Protein AF-A0A0A9XH70-F1 (afdb_monomer_lite)

InterPro domains:
  IPR002164 Nucleosome assembly protein [PF00956] (1-99)
  IPR002164 Nucleosome assembly protein [PTHR11875] (1-100)
  IPR037231 NAP-like superfamily [SSF143113] (1-101)

pLDDT: mean 87.02, std 12.64, range [50.22, 97.12]

Secondary structure (DSSP, 8-state):
-HHHHHHHHHHHHHHHHHHHHHHHHHHHTTSSPPPTTTSPP--HHHHHHHHHHTT--SSS-TTHHHHHHHHSHHHHHH--TTTHHHHTT---------S--

Radius of gyration: 17.26 Å; chains: 1; bounding box: 44×27×40 Å

Structure (mmCIF, N/CA/C/O backbone):
data_AF-A0A0A9XH70-F1
#
_entry.id   AF-A0A0A9XH70-F1
#
loop_
_atom_site.group_PDB
_atom_site.id
_atom_site.type_symbol
_atom_site.label_atom_id
_atom_site.label_alt_id
_atom_site.label_comp_id
_atom_site.label_asym_id
_atom_site.label_entity_id
_atom_site.label_seq_id
_atom_site.pdbx_PDB_ins_code
_atom_site.Cartn_x
_atom_site.Cartn_y
_atom_site.Cartn_z
_atom_site.occupancy
_atom_site.B_iso_or_equiv
_atom_site.auth_seq_id
_atom_site.auth_comp_id
_atom_site.auth_asym_id
_atom_site.auth_atom_id
_atom_site.pdbx_PDB_model_num
ATOM 1 N N . GLN A 1 1 ? -22.731 0.484 19.969 1.00 84.88 1 GLN A N 1
ATOM 2 C CA . GLN A 1 1 ? -21.780 1.363 20.674 1.00 84.88 1 GLN A CA 1
ATOM 3 C C . GLN A 1 1 ? -20.347 1.017 20.287 1.00 84.88 1 GLN A C 1
ATOM 5 O O . GLN A 1 1 ? -19.752 1.811 19.580 1.00 84.88 1 GLN A O 1
ATOM 10 N N . PHE A 1 2 ? -19.868 -0.196 20.590 1.00 95.12 2 PHE A N 1
ATOM 11 C CA . PHE A 1 2 ? -18.519 -0.678 20.244 1.00 95.12 2 PHE A CA 1
ATOM 12 C C . PHE A 1 2 ? -18.046 -0.364 18.808 1.00 95.12 2 PHE A C 1
ATOM 14 O O . PHE A 1 2 ? -17.069 0.352 18.643 1.00 95.12 2 PHE A O 1
ATOM 21 N N . PHE A 1 3 ? -18.761 -0.802 17.761 1.00 93.81 3 PHE A N 1
ATOM 22 C CA . PHE A 1 3 ? -18.335 -0.557 16.367 1.00 93.81 3 PHE A CA 1
ATOM 23 C C . PHE A 1 3 ? -18.255 0.928 15.983 1.00 93.81 3 PHE A C 1
ATOM 25 O O . PHE A 1 3 ? -17.444 1.299 15.146 1.00 93.81 3 PHE A O 1
ATOM 32 N N . LYS A 1 4 ? -19.056 1.795 16.618 1.00 93.62 4 LYS A N 1
ATOM 33 C CA . LYS A 1 4 ? -18.979 3.245 16.384 1.00 93.62 4 LYS A CA 1
ATOM 34 C C . LYS A 1 4 ? -17.706 3.837 16.990 1.00 93.62 4 LYS A C 1
ATOM 36 O O . LYS A 1 4 ? -17.099 4.718 16.393 1.00 93.62 4 LYS A O 1
ATOM 41 N N . GLU A 1 5 ? -17.316 3.356 18.168 1.00 95.12 5 GLU A N 1
ATOM 42 C CA . GLU A 1 5 ? -16.072 3.755 18.834 1.00 95.12 5 GLU A CA 1
ATOM 43 C C . GLU A 1 5 ? -14.849 3.211 18.089 1.00 95.12 5 GLU A C 1
ATOM 45 O O . GLU A 1 5 ? -13.893 3.955 17.889 1.00 95.12 5 GLU A O 1
ATOM 50 N N . LEU A 1 6 ? -14.911 1.964 17.607 1.00 95.50 6 LEU A N 1
ATOM 51 C CA . LEU A 1 6 ? -13.871 1.371 16.765 1.00 95.50 6 LEU A CA 1
ATOM 52 C C . LEU A 1 6 ? -13.688 2.162 15.464 1.00 95.50 6 LEU A C 1
ATOM 54 O O . LEU A 1 6 ? -12.575 2.577 15.175 1.00 95.50 6 LEU A O 1
ATOM 58 N N . HIS A 1 7 ? -14.772 2.480 14.750 1.00 94.31 7 HIS A N 1
ATOM 59 C CA . HIS A 1 7 ? -14.707 3.298 13.531 1.00 94.31 7 HIS A CA 1
ATOM 60 C C . HIS A 1 7 ? -14.133 4.697 13.789 1.00 94.31 7 HIS A C 1
ATOM 62 O O . HIS A 1 7 ? -13.348 5.230 13.007 1.00 94.31 7 HIS A O 1
ATOM 68 N N . ALA A 1 8 ? -14.504 5.326 14.909 1.00 93.50 8 ALA A N 1
ATOM 69 C CA . ALA A 1 8 ? -13.926 6.610 15.303 1.00 93.50 8 ALA A CA 1
ATOM 70 C C . ALA A 1 8 ? -12.420 6.500 15.601 1.00 93.50 8 ALA A C 1
ATOM 72 O O . ALA A 1 8 ? -11.665 7.425 15.299 1.00 93.50 8 ALA A O 1
ATOM 73 N N . LEU A 1 9 ? -11.985 5.372 16.167 1.00 95.06 9 LEU A N 1
ATOM 74 C CA . LEU A 1 9 ? -10.579 5.077 16.408 1.00 95.06 9 LEU A CA 1
ATOM 75 C C . LEU A 1 9 ? -9.822 4.866 15.091 1.00 95.06 9 LEU A C 1
ATOM 77 O O . LEU A 1 9 ? -8.791 5.501 14.882 1.00 95.06 9 LEU A O 1
ATOM 81 N N . GLU A 1 10 ? -10.356 4.040 14.192 1.00 94.44 10 GLU A N 1
ATOM 82 C CA . GLU A 1 10 ? -9.796 3.781 12.861 1.00 94.44 10 GLU A CA 1
ATOM 83 C C . GLU A 1 10 ? -9.634 5.084 12.072 1.00 94.44 10 GLU A C 1
ATOM 85 O O . GLU A 1 10 ? -8.541 5.365 11.587 1.00 94.44 10 GLU A O 1
ATOM 90 N N . ARG A 1 11 ? -10.658 5.949 12.063 1.00 94.12 11 ARG A N 1
ATOM 91 C CA . ARG A 1 11 ? -10.594 7.299 11.472 1.00 94.12 11 ARG A CA 1
ATOM 92 C C . ARG A 1 11 ? -9.493 8.177 12.042 1.00 94.12 11 ARG A C 1
ATOM 94 O O . ARG A 1 11 ? -8.836 8.928 11.322 1.00 94.12 11 ARG A O 1
ATOM 101 N N . ARG A 1 12 ? -9.320 8.142 13.362 1.00 93.38 12 ARG A N 1
ATOM 102 C CA . ARG A 1 12 ? -8.296 8.954 14.015 1.00 93.38 12 ARG A CA 1
ATOM 103 C C . ARG A 1 12 ? -6.908 8.522 13.550 1.00 93.38 12 ARG A C 1
ATOM 105 O O . ARG A 1 12 ? -6.118 9.372 13.156 1.00 93.38 12 ARG A O 1
ATOM 112 N N . TYR A 1 13 ? -6.638 7.219 13.556 1.00 94.56 13 TYR A N 1
ATOM 113 C CA . TYR A 1 13 ? -5.339 6.688 13.147 1.00 94.56 13 TYR A CA 1
ATOM 114 C C . TYR A 1 13 ? -5.117 6.734 11.636 1.00 94.56 13 TYR A C 1
ATOM 116 O O . TYR A 1 13 ? -3.978 6.910 11.207 1.00 94.56 13 TYR A O 1
ATOM 124 N N . SER A 1 14 ? -6.170 6.641 10.819 1.00 93.25 14 SER A N 1
ATOM 125 C CA . SER A 1 14 ? -6.041 6.735 9.363 1.00 93.25 14 SER A CA 1
ATOM 126 C C . SER A 1 14 ? -5.390 8.050 8.949 1.00 93.25 14 SER A C 1
ATOM 128 O O . SER A 1 14 ? -4.552 8.053 8.061 1.00 93.25 14 SER A O 1
ATOM 130 N N . THR A 1 15 ? -5.697 9.148 9.648 1.00 89.56 15 THR A N 1
ATOM 131 C CA . THR A 1 15 ? -5.091 10.467 9.403 1.00 89.56 15 THR A CA 1
ATOM 132 C C . THR A 1 15 ? -3.572 10.457 9.606 1.00 89.56 15 THR A C 1
ATOM 134 O O . THR A 1 15 ? -2.840 11.089 8.843 1.00 89.56 15 THR A O 1
ATOM 137 N N . ASP A 1 16 ? -3.078 9.733 10.611 1.00 90.31 16 ASP A N 1
ATOM 138 C CA . ASP A 1 16 ? -1.641 9.623 10.868 1.00 90.31 16 ASP A CA 1
ATOM 139 C C . ASP A 1 16 ? -0.961 8.716 9.836 1.00 90.31 16 ASP A C 1
ATOM 141 O O . ASP A 1 16 ? 0.105 9.057 9.319 1.00 90.31 16 ASP A O 1
ATOM 145 N N . PHE A 1 17 ? -1.605 7.603 9.471 1.00 93.31 17 PHE A N 1
ATOM 146 C CA . PHE A 1 17 ? -1.096 6.692 8.448 1.00 93.31 17 PHE A CA 1
ATOM 147 C C . PHE A 1 17 ? -1.112 7.294 7.039 1.00 93.31 17 PHE A C 1
ATOM 149 O O . PHE A 1 17 ? -0.202 7.007 6.264 1.00 93.31 17 PHE A O 1
ATOM 156 N N . SER A 1 18 ? -2.064 8.177 6.716 1.00 92.75 18 SER A N 1
ATOM 157 C CA . SER A 1 18 ? -2.124 8.861 5.417 1.00 92.75 18 SER A CA 1
ATOM 158 C C . SER A 1 18 ? -0.811 9.557 5.068 1.00 92.75 18 SER A C 1
ATOM 160 O O . SER A 1 18 ? -0.342 9.429 3.943 1.00 92.75 18 SER A O 1
ATOM 162 N N . LYS A 1 19 ? -0.151 10.193 6.044 1.00 93.00 19 LYS A N 1
ATOM 163 C CA . LYS A 1 19 ? 1.150 10.853 5.837 1.00 93.00 19 LYS A CA 1
ATOM 164 C C . LYS A 1 19 ? 2.242 9.863 5.425 1.00 93.00 19 LYS A C 1
ATOM 166 O O . LYS A 1 19 ? 3.102 10.182 4.612 1.00 93.00 19 LYS A O 1
ATOM 171 N N . LEU A 1 20 ? 2.222 8.655 5.991 1.00 93.50 20 LEU A N 1
ATOM 172 C CA . LEU A 1 20 ? 3.161 7.591 5.626 1.00 93.50 20 LEU A CA 1
ATOM 173 C C . LEU A 1 20 ? 2.850 7.034 4.232 1.00 93.50 20 LEU A C 1
ATOM 175 O O . LEU A 1 20 ? 3.769 6.723 3.477 1.00 93.50 20 LEU A O 1
ATOM 179 N N . TYR A 1 21 ? 1.570 6.929 3.872 1.00 95.38 21 TYR A N 1
ATOM 180 C CA . TYR A 1 21 ? 1.152 6.471 2.546 1.00 95.38 21 TYR A CA 1
ATOM 181 C C . TYR A 1 21 ? 1.481 7.482 1.445 1.00 95.38 21 TYR A C 1
ATOM 183 O O . TYR A 1 21 ? 1.898 7.070 0.367 1.00 95.38 21 TYR A O 1
ATOM 191 N N . GLU A 1 22 ? 1.366 8.781 1.725 1.00 95.25 22 GLU A N 1
ATOM 192 C CA . GLU A 1 22 ? 1.794 9.854 0.820 1.00 95.25 22 GLU A CA 1
ATOM 193 C C . GLU A 1 22 ? 3.300 9.782 0.559 1.00 95.25 22 GLU A C 1
ATOM 195 O O . GLU A 1 22 ? 3.704 9.665 -0.594 1.00 95.25 22 GLU A O 1
ATOM 200 N N . LYS A 1 23 ? 4.122 9.698 1.614 1.00 94.12 23 LYS A N 1
ATOM 201 C CA . LYS A 1 23 ? 5.574 9.489 1.477 1.00 94.12 23 LYS A CA 1
ATOM 202 C C . LYS A 1 23 ? 5.923 8.249 0.653 1.00 94.12 23 LYS A C 1
ATOM 204 O O . LYS A 1 23 ? 6.813 8.290 -0.192 1.00 94.12 23 LYS A O 1
ATOM 209 N N . ARG A 1 24 ? 5.230 7.130 0.903 1.00 94.88 24 ARG A N 1
ATOM 210 C CA . ARG A 1 24 ? 5.399 5.893 0.127 1.00 94.88 24 ARG A CA 1
ATOM 211 C C . ARG A 1 24 ? 5.080 6.142 -1.349 1.00 94.88 24 ARG A C 1
ATOM 213 O O . ARG A 1 24 ? 5.818 5.670 -2.205 1.00 94.88 24 ARG A O 1
ATOM 220 N N . ASN A 1 25 ? 3.994 6.853 -1.643 1.00 96.12 25 ASN A N 1
ATOM 221 C CA . ASN A 1 25 ? 3.598 7.158 -3.013 1.00 96.12 25 ASN A CA 1
ATOM 222 C C . ASN A 1 25 ? 4.645 8.021 -3.734 1.00 96.12 25 ASN A C 1
ATOM 224 O O . ASN A 1 25 ? 5.019 7.682 -4.850 1.00 96.12 25 ASN A O 1
ATOM 228 N N . GLU A 1 26 ? 5.173 9.062 -3.084 1.00 95.56 26 GLU A N 1
ATOM 229 C CA . GLU A 1 26 ? 6.245 9.904 -3.644 1.00 95.56 26 GLU A CA 1
ATOM 230 C C . GLU A 1 26 ? 7.485 9.068 -4.018 1.00 95.56 26 GLU A C 1
ATOM 232 O O . GLU A 1 26 ? 8.072 9.266 -5.081 1.00 95.56 26 GLU A O 1
ATOM 237 N N . ILE A 1 27 ? 7.851 8.081 -3.187 1.00 94.25 27 ILE A N 1
ATOM 238 C CA . ILE A 1 27 ? 8.961 7.157 -3.472 1.00 94.25 27 ILE A CA 1
ATOM 239 C C . ILE A 1 27 ? 8.613 6.204 -4.621 1.00 94.25 27 ILE A C 1
ATOM 241 O O . ILE A 1 27 ? 9.408 6.037 -5.538 1.00 94.25 27 ILE A O 1
ATOM 245 N N . ILE A 1 28 ? 7.429 5.581 -4.612 1.00 94.12 28 ILE A N 1
ATOM 246 C CA . ILE A 1 28 ? 7.019 4.629 -5.661 1.00 94.12 28 ILE A CA 1
ATOM 247 C C . ILE A 1 28 ? 6.963 5.305 -7.035 1.00 94.12 28 ILE A C 1
ATOM 249 O O . ILE A 1 28 ? 7.392 4.704 -8.017 1.00 94.12 28 ILE A O 1
ATOM 253 N N . GLN A 1 29 ? 6.452 6.537 -7.108 1.00 93.88 29 GLN A N 1
ATOM 254 C CA . GLN A 1 29 ? 6.374 7.312 -8.350 1.00 93.88 29 GLN A CA 1
ATOM 255 C C . GLN A 1 29 ? 7.729 7.905 -8.774 1.00 93.88 29 GLN A C 1
ATOM 257 O O . GLN A 1 29 ? 7.844 8.425 -9.882 1.00 93.88 29 GLN A O 1
ATOM 262 N N . GLY A 1 30 ? 8.754 7.831 -7.917 1.00 92.38 30 GLY A N 1
ATOM 263 C CA . GLY A 1 30 ? 10.078 8.379 -8.201 1.00 92.38 30 GLY A CA 1
ATOM 264 C C . GLY A 1 30 ? 10.164 9.902 -8.086 1.00 92.38 30 GLY A C 1
ATOM 265 O O . GLY A 1 30 ? 11.069 10.511 -8.650 1.00 92.38 30 GLY A O 1
ATOM 266 N N . GLU A 1 31 ? 9.231 10.534 -7.370 1.00 93.88 31 GLU A N 1
ATOM 267 C CA . GLU A 1 31 ? 9.243 11.979 -7.107 1.00 93.88 31 GLU A CA 1
ATOM 268 C C . GLU A 1 31 ? 10.331 12.362 -6.094 1.00 93.88 31 GLU A C 1
ATOM 270 O O . GLU A 1 31 ? 10.896 13.456 -6.161 1.00 93.88 31 GLU A O 1
ATOM 275 N N . ARG A 1 32 ? 10.650 11.449 -5.166 1.00 92.56 32 ARG A N 1
ATOM 276 C CA . ARG A 1 32 ? 11.762 11.576 -4.216 1.00 92.56 32 ARG A CA 1
ATOM 277 C C . ARG A 1 32 ? 12.389 10.218 -3.919 1.00 92.56 32 ARG A C 1
ATOM 279 O O . ARG A 1 32 ? 11.690 9.215 -3.826 1.00 92.56 32 ARG A O 1
ATOM 286 N N . GLU A 1 33 ? 13.693 10.210 -3.680 1.00 89.88 33 GLU A N 1
ATOM 287 C CA . GLU A 1 33 ? 14.395 9.032 -3.164 1.00 89.88 33 GLU A CA 1
ATOM 288 C C . GLU A 1 33 ? 14.270 8.931 -1.631 1.00 89.88 33 GLU A C 1
ATOM 290 O O . GLU A 1 33 ? 14.114 9.961 -0.961 1.00 89.88 33 GLU A O 1
ATOM 295 N N . PRO A 1 34 ? 14.364 7.722 -1.045 1.00 89.25 34 PRO A N 1
ATOM 296 C CA . PRO A 1 34 ? 14.389 7.543 0.402 1.00 89.25 34 PRO A CA 1
ATOM 297 C C . PRO A 1 34 ? 15.583 8.253 1.049 1.00 89.25 34 PRO A C 1
ATOM 299 O O . PRO A 1 34 ? 16.729 8.124 0.607 1.00 89.25 34 PRO A O 1
ATOM 302 N N . GLU A 1 35 ? 15.328 8.959 2.148 1.00 88.81 35 GLU A N 1
ATOM 303 C CA . GLU A 1 35 ? 16.392 9.539 2.970 1.00 88.81 35 GLU A CA 1
ATOM 304 C C . GLU A 1 35 ? 17.195 8.445 3.683 1.00 88.81 35 GLU A C 1
ATOM 306 O O . GLU A 1 35 ? 16.690 7.354 3.935 1.00 88.81 35 GLU A O 1
ATOM 311 N N . GLU A 1 36 ? 18.434 8.741 4.083 1.00 84.31 36 GLU A N 1
ATOM 312 C CA . GLU A 1 36 ? 19.297 7.757 4.758 1.00 84.31 36 GLU A CA 1
ATOM 313 C C . GLU A 1 36 ? 18.662 7.182 6.035 1.00 84.31 36 GLU A C 1
ATOM 315 O O . GLU A 1 36 ? 18.798 5.999 6.311 1.00 84.31 36 GLU A O 1
ATOM 320 N N . GLN A 1 37 ? 17.898 7.995 6.771 1.00 85.06 37 GLN A N 1
ATOM 321 C CA . GLN A 1 37 ? 17.147 7.556 7.953 1.00 85.06 37 GLN A CA 1
ATOM 322 C C . GLN A 1 37 ? 15.912 6.691 7.632 1.00 85.06 37 GLN A C 1
ATOM 324 O O . GLN A 1 37 ? 15.401 6.009 8.515 1.00 85.06 37 GLN A O 1
ATOM 329 N N . GLU A 1 38 ? 15.377 6.782 6.407 1.00 83.19 38 GLU A N 1
ATOM 330 C CA . GLU A 1 38 ? 14.195 6.034 5.951 1.00 83.19 38 GLU A CA 1
ATOM 331 C C . GLU A 1 38 ? 14.594 4.680 5.343 1.00 83.19 38 GLU A C 1
ATOM 333 O O . GLU A 1 38 ? 13.745 3.804 5.163 1.00 83.19 38 GLU A O 1
ATOM 338 N N . LYS A 1 39 ? 15.884 4.488 5.044 1.00 78.75 39 LYS A N 1
ATOM 339 C CA . LYS A 1 39 ? 16.430 3.193 4.646 1.00 78.75 39 LYS A CA 1
ATOM 340 C C . LYS A 1 39 ? 16.466 2.278 5.866 1.00 78.75 39 LYS A C 1
ATOM 342 O O . LYS A 1 39 ? 16.867 2.685 6.954 1.00 78.75 39 LYS A O 1
ATOM 347 N N . ALA A 1 40 ? 16.022 1.038 5.682 1.00 69.25 40 ALA A N 1
ATOM 348 C CA . ALA A 1 40 ? 16.122 0.029 6.727 1.00 69.25 40 ALA A CA 1
ATOM 349 C C . ALA A 1 40 ? 17.590 -0.137 7.150 1.00 69.25 40 ALA A C 1
ATOM 351 O O . ALA A 1 40 ? 18.475 -0.127 6.290 1.00 69.25 40 ALA A O 1
ATOM 352 N N . GLU A 1 41 ? 17.840 -0.325 8.454 1.00 64.50 41 GLU A N 1
ATOM 353 C CA . GLU A 1 41 ? 19.125 -0.872 8.899 1.00 64.50 41 GLU A CA 1
ATOM 354 C C . GLU A 1 41 ? 19.360 -2.159 8.115 1.00 64.50 41 GLU A C 1
ATOM 356 O O . GLU A 1 41 ? 18.458 -2.994 8.012 1.00 64.50 41 GLU A O 1
ATOM 361 N N . GLU A 1 42 ? 20.519 -2.252 7.468 1.00 57.75 42 GLU A N 1
ATOM 362 C CA . GLU A 1 42 ? 20.744 -3.236 6.423 1.00 57.75 42 GLU A CA 1
ATOM 363 C C . GLU A 1 42 ? 20.665 -4.663 6.994 1.00 57.75 42 GLU A C 1
ATOM 365 O O . GLU A 1 42 ? 21.645 -5.203 7.507 1.00 57.75 42 GLU A O 1
ATOM 370 N N . ASP A 1 43 ? 19.494 -5.291 6.901 1.00 61.16 43 ASP A N 1
ATOM 371 C CA . ASP A 1 43 ? 19.360 -6.729 7.079 1.00 61.16 43 ASP A CA 1
ATOM 372 C C . ASP A 1 43 ? 20.185 -7.383 5.962 1.00 61.16 43 ASP A C 1
ATOM 374 O O . ASP A 1 43 ? 19.952 -7.120 4.776 1.00 61.16 43 ASP A O 1
ATOM 378 N N . ASP A 1 44 ? 21.185 -8.192 6.319 1.00 62.69 44 ASP A N 1
ATOM 379 C CA . ASP A 1 44 ? 22.084 -8.830 5.348 1.00 62.69 44 ASP A CA 1
ATOM 380 C C . ASP A 1 44 ? 21.297 -9.652 4.305 1.00 62.69 44 ASP A C 1
ATOM 382 O O . ASP A 1 44 ? 21.746 -9.793 3.168 1.00 62.69 44 ASP A O 1
ATOM 386 N N . VAL A 1 45 ? 20.081 -10.115 4.633 1.00 63.66 45 VAL A N 1
ATOM 387 C CA . VAL A 1 45 ? 19.179 -10.798 3.689 1.00 63.66 45 VAL A CA 1
ATOM 388 C C . VAL A 1 45 ? 18.626 -9.847 2.614 1.00 63.66 45 VAL A C 1
ATOM 390 O O . VAL A 1 45 ? 18.419 -10.252 1.469 1.00 63.66 45 VAL A O 1
ATOM 393 N N . LEU A 1 46 ? 18.396 -8.575 2.951 1.00 65.31 46 LEU A N 1
ATOM 394 C CA . LEU A 1 46 ? 17.866 -7.563 2.032 1.00 65.31 46 LEU A CA 1
ATOM 395 C C . LEU A 1 46 ? 18.955 -6.951 1.137 1.00 65.31 46 LEU A C 1
ATOM 397 O O . LEU A 1 46 ? 18.636 -6.516 0.029 1.00 65.31 46 LEU A O 1
ATOM 401 N N . LYS A 1 47 ? 20.232 -6.970 1.550 1.00 64.75 47 LYS A N 1
ATOM 402 C CA . LYS A 1 47 ? 21.361 -6.464 0.739 1.00 64.75 47 LYS A CA 1
ATOM 403 C C . LYS A 1 47 ? 21.501 -7.184 -0.596 1.00 64.75 47 LYS A C 1
ATOM 405 O O . LYS A 1 47 ? 21.596 -6.540 -1.640 1.00 64.75 47 LYS A O 1
ATOM 410 N N . ASP A 1 48 ? 21.464 -8.514 -0.576 1.00 61.41 48 ASP A N 1
ATOM 411 C CA . ASP A 1 48 ? 21.620 -9.335 -1.783 1.00 61.41 48 ASP A CA 1
ATOM 412 C C . ASP A 1 48 ? 20.475 -9.125 -2.786 1.00 61.41 48 ASP A C 1
ATOM 414 O O . ASP A 1 48 ? 20.658 -9.271 -4.000 1.00 61.41 48 ASP A O 1
ATOM 418 N N . ILE A 1 49 ? 19.288 -8.770 -2.287 1.00 64.94 49 ILE A N 1
ATOM 419 C CA . ILE A 1 49 ? 18.116 -8.440 -3.101 1.00 64.94 49 ILE A CA 1
ATOM 420 C C . ILE A 1 49 ? 18.254 -7.019 -3.661 1.00 64.94 49 ILE A C 1
ATOM 422 O O . ILE A 1 49 ? 18.070 -6.820 -4.862 1.00 64.94 49 ILE A O 1
ATOM 426 N N . ALA A 1 50 ? 18.654 -6.051 -2.832 1.00 62.62 50 ALA A N 1
ATOM 427 C CA . ALA A 1 50 ? 18.856 -4.661 -3.239 1.00 62.62 50 ALA A CA 1
ATOM 428 C C . ALA A 1 50 ? 19.917 -4.525 -4.346 1.00 62.62 50 ALA A C 1
ATOM 430 O O . ALA A 1 50 ? 19.691 -3.819 -5.327 1.00 62.62 50 ALA A O 1
ATOM 431 N N . VAL A 1 51 ? 21.029 -5.264 -4.253 1.00 61.44 51 VAL A N 1
ATOM 432 C CA . VAL A 1 51 ? 22.095 -5.274 -5.275 1.00 61.44 51 VAL A CA 1
ATOM 433 C C . VAL A 1 51 ? 21.616 -5.844 -6.616 1.00 61.44 51 VAL A C 1
ATOM 435 O O . VAL A 1 51 ? 22.091 -5.424 -7.667 1.00 61.44 51 VAL A O 1
ATOM 438 N N . LYS A 1 52 ? 20.667 -6.788 -6.614 1.00 60.31 52 LYS A N 1
ATOM 439 C CA . LYS A 1 52 ? 20.087 -7.339 -7.853 1.00 60.31 52 LYS A CA 1
ATOM 440 C C . LYS A 1 52 ? 19.017 -6.435 -8.465 1.00 60.31 52 LYS A C 1
ATOM 442 O O . LYS A 1 52 ? 18.786 -6.517 -9.669 1.00 60.31 52 LYS A O 1
ATOM 447 N N . MET A 1 53 ? 18.353 -5.609 -7.655 1.00 60.38 53 MET A N 1
ATOM 448 C CA . MET A 1 53 ? 17.284 -4.707 -8.098 1.00 60.38 53 MET A CA 1
ATOM 449 C C . MET A 1 53 ? 17.786 -3.307 -8.483 1.00 60.38 53 MET A C 1
ATOM 451 O O . MET A 1 53 ? 17.096 -2.609 -9.221 1.00 60.38 53 MET A O 1
ATOM 455 N N . SER A 1 54 ? 18.994 -2.910 -8.072 1.00 55.72 54 SER A N 1
ATOM 456 C CA . SER A 1 54 ? 19.595 -1.599 -8.374 1.00 55.72 54 SER A CA 1
ATOM 457 C C . SER A 1 54 ? 20.045 -1.402 -9.832 1.00 55.72 54 SER A C 1
ATOM 459 O O . SER A 1 54 ? 20.641 -0.381 -10.158 1.00 55.72 54 SER A O 1
ATOM 461 N N . CYS A 1 55 ? 19.750 -2.340 -10.740 1.00 50.22 55 CYS A N 1
ATOM 462 C CA . CYS A 1 55 ? 20.095 -2.245 -12.166 1.00 50.22 55 CYS A CA 1
ATOM 463 C C . CYS A 1 55 ? 19.121 -1.391 -13.006 1.00 50.22 55 CYS A C 1
ATOM 465 O O . CYS A 1 55 ? 19.174 -1.435 -14.235 1.00 50.22 55 CYS A O 1
ATOM 467 N N . SER A 1 56 ? 18.217 -0.650 -12.368 1.00 59.31 56 SER A N 1
ATOM 468 C CA . SER A 1 56 ? 17.237 0.215 -13.024 1.00 59.31 56 SER A CA 1
ATOM 469 C C . SER A 1 56 ? 17.609 1.680 -12.797 1.00 59.31 56 SER A C 1
ATOM 471 O O . SER A 1 56 ? 17.434 2.185 -11.695 1.00 59.31 56 SER A O 1
ATOM 473 N N . ASP A 1 57 ? 18.051 2.378 -13.847 1.00 67.88 57 ASP A N 1
ATOM 474 C CA . ASP A 1 57 ? 18.259 3.841 -13.836 1.00 67.88 57 ASP A CA 1
ATOM 475 C C . ASP A 1 57 ? 16.932 4.636 -13.830 1.00 67.88 57 ASP A C 1
ATOM 477 O O . ASP A 1 57 ? 16.929 5.859 -13.984 1.00 67.88 57 ASP A O 1
ATOM 481 N N . GLN A 1 58 ? 15.781 3.960 -13.723 1.00 76.50 58 GLN A N 1
ATOM 482 C CA . GLN A 1 58 ? 14.479 4.619 -13.692 1.00 76.50 58 GLN A CA 1
ATOM 483 C C . GLN A 1 58 ? 14.106 5.025 -12.263 1.00 76.50 58 GLN A C 1
ATOM 485 O O . GLN A 1 58 ? 14.198 4.187 -11.365 1.00 76.50 58 GLN A O 1
ATOM 490 N N . PRO A 1 59 ? 13.663 6.279 -12.052 1.00 84.62 59 PRO A N 1
ATOM 491 C CA . PRO A 1 59 ? 13.218 6.736 -10.745 1.00 84.62 59 PRO A CA 1
ATOM 492 C C . PRO A 1 59 ? 11.958 5.977 -10.311 1.00 84.62 59 PRO A C 1
ATOM 494 O O . PRO A 1 59 ? 11.073 5.698 -11.124 1.00 84.62 59 PRO A O 1
ATOM 497 N N . GLY A 1 60 ? 11.871 5.681 -9.016 1.00 89.44 60 GLY A N 1
ATOM 498 C CA . GLY A 1 60 ? 10.724 5.011 -8.407 1.00 89.44 60 GLY A CA 1
ATOM 499 C C . GLY A 1 60 ? 10.754 3.483 -8.478 1.00 89.44 60 GLY A C 1
ATOM 500 O O . GLY A 1 60 ? 11.787 2.860 -8.715 1.00 89.44 60 GLY A O 1
ATOM 501 N N . VAL A 1 61 ? 9.600 2.857 -8.222 1.00 91.00 61 VAL A N 1
ATOM 502 C CA . VAL A 1 61 ? 9.461 1.394 -8.139 1.00 91.00 61 VAL A CA 1
ATOM 503 C C . VAL A 1 61 ? 8.443 0.904 -9.164 1.00 91.00 61 VAL A C 1
ATOM 505 O O . VAL A 1 61 ? 7.230 0.935 -8.944 1.00 91.00 61 VAL A O 1
ATOM 508 N N . ALA A 1 62 ? 8.947 0.418 -10.297 1.00 90.12 62 ALA A N 1
ATOM 509 C CA . ALA A 1 62 ? 8.116 -0.068 -11.392 1.00 90.12 62 ALA A CA 1
ATOM 510 C C . ALA A 1 62 ? 7.195 -1.224 -10.959 1.00 90.12 62 ALA A C 1
ATOM 512 O O . ALA A 1 62 ? 7.611 -2.147 -10.257 1.00 90.12 62 ALA A O 1
ATOM 513 N N . SER A 1 63 ? 5.940 -1.199 -11.425 1.00 91.38 63 SER A N 1
ATOM 514 C CA . SER A 1 63 ? 4.943 -2.252 -11.166 1.00 91.38 63 SER A CA 1
ATOM 515 C C . SER A 1 63 ? 4.746 -2.581 -9.680 1.00 91.38 63 SER A C 1
ATOM 517 O O . SER A 1 63 ? 4.426 -3.724 -9.339 1.00 91.38 63 SER A O 1
ATOM 519 N N . PHE A 1 64 ? 4.932 -1.604 -8.784 1.00 95.06 64 PHE A N 1
ATOM 520 C CA . PHE A 1 64 ? 4.833 -1.816 -7.339 1.00 95.06 64 PHE A CA 1
ATOM 521 C C . PHE A 1 64 ? 3.512 -2.492 -6.948 1.00 95.06 64 PHE A C 1
ATOM 523 O O . PHE A 1 64 ? 3.514 -3.569 -6.354 1.00 95.06 64 PHE A O 1
ATOM 530 N N . TRP A 1 65 ? 2.372 -1.917 -7.343 1.00 96.38 65 TRP A N 1
ATOM 531 C CA . TRP A 1 65 ? 1.061 -2.453 -6.969 1.00 96.38 65 TRP A CA 1
ATOM 532 C C . TRP A 1 65 ? 0.722 -3.771 -7.652 1.00 96.38 65 TRP A C 1
ATOM 534 O O . TRP A 1 65 ? 0.199 -4.663 -6.990 1.00 96.38 65 TRP A O 1
ATOM 544 N N . LEU A 1 66 ? 1.074 -3.949 -8.928 1.00 95.62 66 LEU A N 1
ATOM 545 C CA . LEU A 1 66 ? 0.926 -5.246 -9.593 1.00 95.62 66 LEU A CA 1
ATOM 546 C C . LEU A 1 66 ? 1.729 -6.332 -8.860 1.00 95.62 66 LEU A C 1
ATO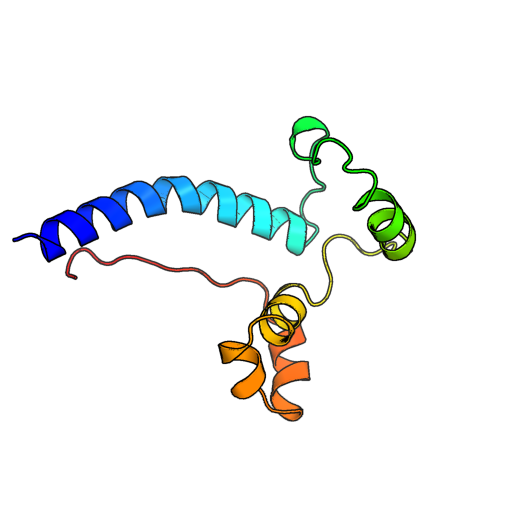M 548 O O . LEU A 1 66 ? 1.232 -7.434 -8.632 1.00 95.62 66 LEU A O 1
ATOM 552 N N . THR A 1 67 ? 2.947 -6.008 -8.419 1.00 94.81 67 THR A N 1
ATOM 553 C CA . THR A 1 67 ? 3.773 -6.914 -7.613 1.00 94.81 67 THR A CA 1
ATOM 5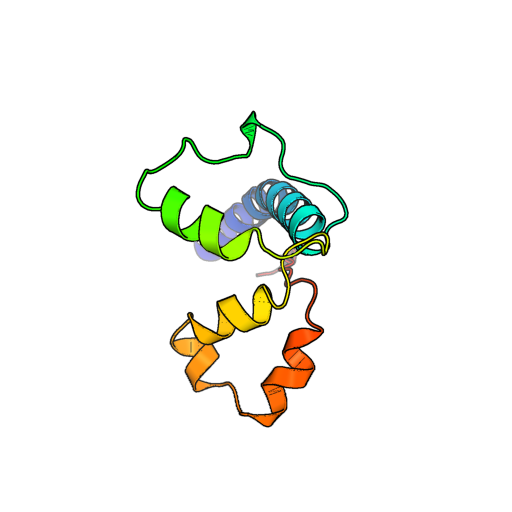54 C C . THR A 1 67 ? 3.095 -7.230 -6.282 1.00 94.81 67 THR A C 1
ATOM 556 O O . THR A 1 67 ? 3.009 -8.401 -5.915 1.00 94.81 67 THR A O 1
ATOM 559 N N . VAL A 1 68 ? 2.549 -6.231 -5.583 1.00 95.56 68 VAL A N 1
ATOM 560 C CA . VAL A 1 68 ? 1.772 -6.437 -4.346 1.00 95.56 68 VAL A CA 1
ATOM 561 C C . VAL A 1 68 ? 0.573 -7.359 -4.590 1.00 95.56 68 VAL A C 1
ATOM 563 O O . VAL A 1 68 ? 0.329 -8.270 -3.800 1.00 95.56 68 VAL A O 1
ATOM 566 N N . PHE A 1 69 ? -0.151 -7.172 -5.694 1.00 96.25 69 PHE A N 1
ATOM 567 C CA . PHE A 1 69 ? -1.313 -7.992 -6.031 1.00 96.25 69 PHE A CA 1
ATOM 568 C C . PHE A 1 69 ? -0.918 -9.446 -6.288 1.00 96.25 69 PHE A C 1
ATOM 570 O O . PHE A 1 69 ? -1.558 -10.338 -5.741 1.00 96.25 69 PHE A O 1
ATOM 577 N N . ARG A 1 70 ? 0.165 -9.693 -7.039 1.00 94.69 70 ARG A N 1
ATOM 578 C CA . ARG A 1 70 ? 0.669 -11.050 -7.319 1.00 94.69 70 ARG A CA 1
ATOM 579 C C . ARG A 1 70 ? 1.089 -11.814 -6.058 1.00 94.69 70 ARG A C 1
ATOM 581 O O . ARG A 1 70 ? 0.968 -13.034 -6.015 1.00 94.69 70 ARG A O 1
ATOM 588 N N . HIS A 1 71 ? 1.579 -11.115 -5.032 1.00 94.31 71 HIS A N 1
ATOM 589 C CA . HIS A 1 71 ? 2.052 -11.736 -3.785 1.00 94.31 71 HIS A CA 1
ATOM 590 C C . HIS A 1 71 ? 0.978 -11.842 -2.693 1.00 94.31 71 HIS A C 1
ATOM 5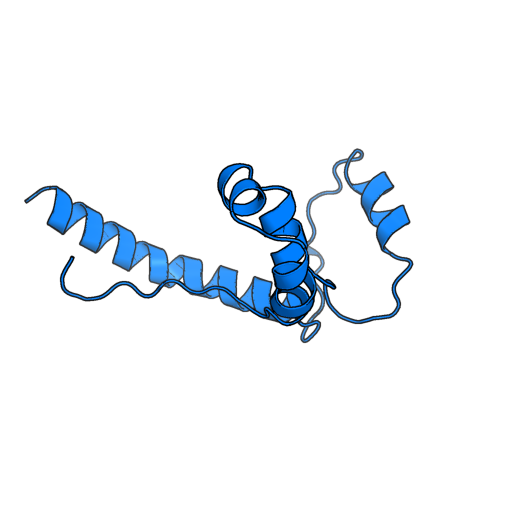92 O O . HIS A 1 71 ? 1.176 -12.537 -1.697 1.00 94.31 71 HIS A O 1
ATOM 598 N N . SER A 1 72 ? -0.166 -11.182 -2.866 1.00 94.62 72 SER A N 1
ATOM 599 C CA . SER A 1 72 ? -1.327 -11.348 -1.996 1.00 94.62 72 SER A CA 1
ATOM 600 C C . SER A 1 72 ? -2.182 -12.501 -2.512 1.00 94.62 72 SER A C 1
ATOM 602 O O . SER A 1 72 ? -2.729 -12.406 -3.605 1.00 94.62 72 SER A O 1
ATOM 604 N N . SER A 1 73 ? -2.335 -13.577 -1.731 1.00 94.06 73 SER A N 1
ATOM 605 C CA . SER A 1 73 ? -3.086 -14.773 -2.154 1.00 94.06 73 SER A CA 1
ATOM 606 C C . SER A 1 73 ? -4.490 -14.433 -2.658 1.00 94.06 73 SER A C 1
ATOM 608 O O . SER A 1 73 ? -4.862 -14.801 -3.767 1.00 94.06 73 SER A O 1
ATOM 610 N N . THR A 1 74 ? -5.240 -13.651 -1.882 1.00 95.75 74 THR A N 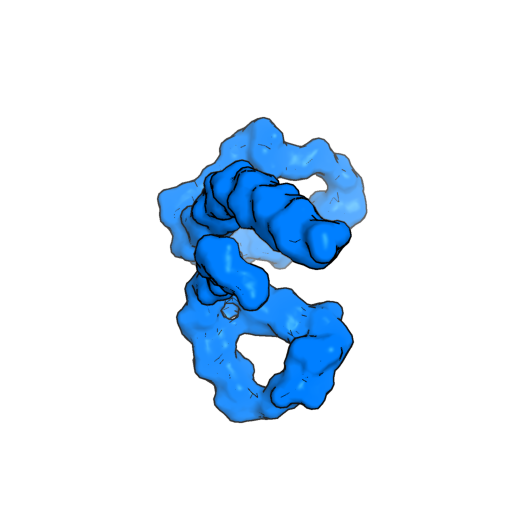1
ATOM 611 C CA . THR A 1 74 ? -6.613 -13.268 -2.223 1.00 95.75 74 THR A CA 1
ATOM 612 C C . THR A 1 74 ? -6.683 -12.408 -3.484 1.00 95.75 74 THR A C 1
ATOM 614 O O . THR A 1 74 ? -7.574 -12.607 -4.302 1.00 95.75 74 THR A O 1
ATOM 617 N N . LEU A 1 75 ? -5.775 -11.438 -3.651 1.00 95.44 75 LEU A N 1
ATOM 618 C CA . LEU A 1 75 ? -5.801 -10.554 -4.823 1.00 95.44 75 LEU A CA 1
ATOM 619 C C . LEU A 1 75 ? -5.341 -11.294 -6.079 1.00 95.44 75 LEU A C 1
ATOM 621 O O . LEU A 1 75 ? -5.960 -11.145 -7.130 1.00 95.44 75 LEU A O 1
ATOM 625 N N . ASN A 1 76 ? -4.308 -12.125 -5.957 1.00 96.06 76 ASN A N 1
ATOM 626 C CA . ASN A 1 76 ? -3.765 -12.907 -7.056 1.00 96.06 76 ASN A CA 1
ATOM 627 C C . ASN A 1 76 ? -4.795 -13.886 -7.633 1.00 96.06 76 ASN A C 1
ATOM 629 O O . ASN A 1 76 ? -4.930 -13.972 -8.849 1.00 96.06 76 ASN A O 1
ATOM 633 N N . ASP A 1 77 ? -5.581 -14.549 -6.780 1.00 96.62 77 ASP A N 1
ATOM 634 C CA . ASP A 1 77 ? -6.641 -15.467 -7.219 1.00 96.62 77 ASP A CA 1
ATOM 635 C C . ASP A 1 77 ? -7.767 -14.760 -8.000 1.00 96.62 77 ASP A C 1
ATOM 637 O O . ASP A 1 77 ? -8.465 -15.385 -8.804 1.00 96.62 77 ASP A O 1
ATO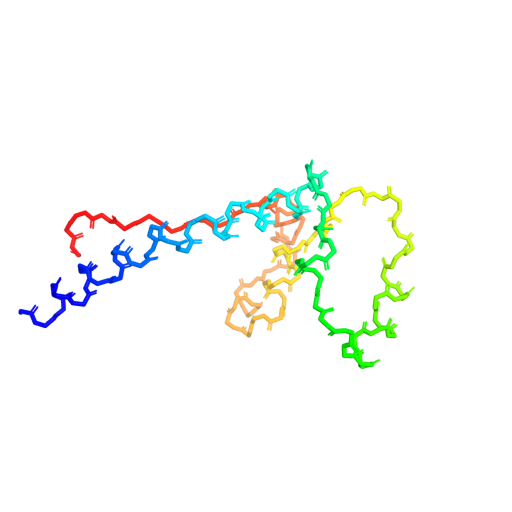M 641 N N . MET A 1 78 ? -7.953 -13.454 -7.782 1.00 95.50 78 MET A N 1
ATOM 642 C CA . MET A 1 78 ? -8.944 -12.646 -8.499 1.00 95.50 78 MET A CA 1
ATOM 643 C C . MET A 1 78 ? -8.421 -12.081 -9.827 1.00 95.50 78 MET A C 1
ATOM 645 O O . MET A 1 78 ? -9.236 -11.724 -10.679 1.00 95.50 78 MET A O 1
ATOM 649 N N . MET A 1 79 ? -7.101 -12.000 -10.022 1.00 96.06 79 MET A N 1
ATOM 650 C CA . MET A 1 79 ? -6.502 -11.409 -11.221 1.00 96.06 79 MET A CA 1
ATOM 651 C C . MET A 1 79 ? -6.543 -12.345 -12.429 1.00 96.06 79 MET A C 1
ATOM 653 O O . MET A 1 79 ? -6.360 -13.561 -12.338 1.00 96.06 79 MET A O 1
ATOM 657 N N . ARG A 1 80 ? -6.740 -11.755 -13.608 1.00 96.44 80 ARG A N 1
ATOM 658 C CA . ARG A 1 80 ? -6.683 -12.435 -14.903 1.00 96.44 80 ARG A CA 1
ATOM 659 C C . ARG A 1 80 ? -5.521 -11.892 -15.733 1.00 96.44 80 ARG A C 1
ATOM 661 O O . ARG A 1 80 ? -5.113 -10.751 -15.539 1.00 96.44 80 ARG A O 1
ATOM 668 N N . PRO A 1 81 ? -5.025 -12.651 -16.731 1.00 95.56 81 PRO A N 1
ATOM 669 C CA . PRO A 1 81 ? -3.885 -12.214 -17.542 1.00 95.56 81 PRO A CA 1
ATOM 670 C C . PRO A 1 81 ? -4.082 -10.869 -18.256 1.00 95.56 81 PRO A C 1
ATOM 672 O O . PRO A 1 81 ? -3.119 -10.158 -18.508 1.00 95.56 81 PRO A O 1
ATOM 675 N N . TYR A 1 82 ? -5.324 -10.511 -18.590 1.00 96.44 82 TYR A N 1
ATOM 676 C CA . TYR A 1 82 ? -5.645 -9.236 -19.237 1.00 96.44 82 TYR A CA 1
ATOM 677 C C . TYR A 1 82 ? -5.780 -8.062 -18.255 1.00 96.44 82 TYR A C 1
ATOM 679 O O . TYR A 1 82 ? -5.808 -6.918 -18.703 1.00 96.44 82 TYR A O 1
ATOM 687 N N . ASP A 1 83 ? -5.856 -8.321 -16.946 1.00 96.31 83 ASP A N 1
ATOM 688 C CA . ASP A 1 83 ? -5.886 -7.270 -15.925 1.00 96.31 83 ASP A CA 1
ATOM 689 C C . ASP A 1 83 ? -4.477 -6.725 -15.662 1.00 96.31 83 ASP A C 1
ATOM 691 O O . ASP A 1 83 ? -4.321 -5.550 -15.337 1.00 96.31 83 ASP A O 1
ATOM 695 N N . GLU A 1 84 ? -3.438 -7.549 -15.840 1.00 94.38 84 GLU A N 1
ATOM 696 C CA . GLU A 1 84 ? -2.062 -7.166 -15.508 1.00 94.38 84 GLU A CA 1
ATOM 697 C C . GLU A 1 84 ? -1.574 -5.916 -16.260 1.00 94.38 84 GLU A C 1
ATOM 699 O O . GLU A 1 84 ? -1.118 -4.996 -15.582 1.00 94.38 84 GLU A O 1
ATOM 704 N N . PRO A 1 85 ? -1.742 -5.778 -17.596 1.00 96.38 85 PRO A N 1
ATOM 705 C CA . PRO A 1 85 ? -1.316 -4.567 -18.304 1.00 96.38 85 PRO A CA 1
ATOM 706 C C . PRO A 1 85 ? -2.056 -3.305 -17.839 1.00 96.38 85 PRO A C 1
ATOM 708 O O . PRO A 1 85 ? -1.555 -2.192 -17.968 1.00 96.38 85 PRO A O 1
ATOM 711 N N . ILE A 1 86 ? -3.267 -3.457 -17.297 1.00 96.00 86 ILE A N 1
ATOM 712 C CA . ILE A 1 86 ? -4.046 -2.344 -16.745 1.00 96.00 86 ILE A CA 1
ATOM 713 C C . ILE A 1 86 ? -3.488 -1.976 -15.366 1.00 96.00 86 ILE A C 1
ATOM 715 O O . ILE A 1 86 ? -3.273 -0.801 -15.077 1.00 96.00 86 ILE A O 1
ATOM 719 N N . LEU A 1 87 ? -3.201 -2.978 -14.534 1.00 95.25 87 LEU A N 1
ATOM 720 C CA . LEU A 1 87 ? -2.645 -2.801 -13.193 1.00 95.25 87 LEU A CA 1
ATOM 721 C C . LEU A 1 87 ? -1.197 -2.292 -13.195 1.00 95.25 87 LEU A C 1
ATOM 723 O O . LEU A 1 87 ? -0.785 -1.682 -12.212 1.00 95.25 87 LEU A O 1
ATOM 727 N N . GLU A 1 88 ? -0.446 -2.451 -14.288 1.00 94.06 88 GLU A N 1
ATOM 728 C CA . GLU A 1 88 ? 0.850 -1.774 -14.477 1.00 94.06 88 GLU A CA 1
ATOM 729 C C . GLU A 1 88 ? 0.734 -0.243 -14.403 1.00 94.06 88 GLU A C 1
ATOM 731 O O . GLU A 1 88 ? 1.680 0.427 -13.997 1.00 94.06 88 GLU A O 1
ATOM 736 N N . HIS A 1 89 ? -0.433 0.314 -14.738 1.00 94.50 89 HIS A N 1
ATOM 737 C CA . HIS A 1 89 ? -0.691 1.754 -14.689 1.00 94.50 89 HIS A CA 1
ATOM 738 C C . HIS A 1 89 ? -1.208 2.225 -13.319 1.00 94.50 89 HIS A C 1
ATOM 740 O O . HIS A 1 89 ? -1.471 3.415 -13.136 1.00 94.50 89 HIS A O 1
ATOM 746 N N . LEU A 1 90 ? -1.395 1.317 -12.353 1.00 96.12 90 LEU A N 1
ATOM 747 C CA . LEU A 1 90 ? -1.917 1.661 -11.035 1.00 96.12 90 LEU A CA 1
ATOM 748 C C . LEU A 1 90 ? -0.857 2.398 -10.209 1.00 96.12 90 LEU A C 1
ATOM 750 O O . LEU A 1 90 ? 0.190 1.842 -9.882 1.00 96.12 90 LEU A O 1
ATOM 754 N N . GLN A 1 91 ? -1.158 3.645 -9.846 1.00 94.44 91 GLN A N 1
ATOM 755 C CA . GLN A 1 91 ? -0.227 4.522 -9.132 1.00 94.44 91 GLN A CA 1
ATOM 756 C C . GLN A 1 91 ? -0.348 4.417 -7.609 1.00 94.44 91 GLN A C 1
ATOM 758 O O . GLN A 1 91 ? 0.664 4.298 -6.919 1.00 94.44 91 GLN A O 1
ATOM 763 N N . ASP A 1 92 ? -1.574 4.422 -7.081 1.00 97.12 92 ASP A N 1
ATOM 764 C CA . ASP A 1 92 ? -1.826 4.373 -5.640 1.00 97.12 92 ASP A CA 1
ATOM 765 C C . ASP A 1 92 ? -3.202 3.783 -5.311 1.00 97.12 92 ASP A C 1
ATOM 767 O O . ASP A 1 92 ? -4.124 3.803 -6.129 1.00 97.12 92 ASP A O 1
ATOM 771 N N . ILE A 1 93 ? -3.340 3.291 -4.079 1.00 95.81 93 ILE A N 1
ATOM 772 C CA . ILE A 1 93 ? -4.604 2.836 -3.495 1.00 95.81 93 ILE A CA 1
ATOM 773 C C . ILE A 1 93 ? -4.776 3.540 -2.153 1.00 95.81 93 ILE A C 1
ATOM 775 O O . ILE A 1 93 ? -3.967 3.362 -1.237 1.00 95.81 93 ILE A O 1
ATOM 779 N N . LYS A 1 94 ? -5.859 4.312 -2.026 1.00 94.31 94 LYS A N 1
ATOM 780 C CA . LYS A 1 94 ? -6.179 5.097 -0.828 1.00 94.31 94 LYS A CA 1
ATOM 781 C C . LYS A 1 94 ? -7.494 4.639 -0.211 1.00 94.31 94 LYS A C 1
ATOM 783 O O . LYS A 1 94 ? -8.411 4.225 -0.916 1.00 94.31 94 LYS A O 1
ATOM 788 N N . ILE A 1 95 ? -7.575 4.742 1.111 1.00 92.31 95 ILE A N 1
ATOM 789 C CA . ILE A 1 95 ? -8.786 4.468 1.885 1.00 92.31 95 ILE A CA 1
ATOM 790 C C . ILE A 1 95 ? -9.209 5.774 2.547 1.00 92.31 95 ILE A C 1
ATOM 792 O O . ILE A 1 95 ? -8.419 6.395 3.257 1.00 92.31 95 ILE A O 1
ATOM 796 N N . GLU A 1 96 ? -10.457 6.171 2.327 1.00 90.56 96 GLU A N 1
ATOM 797 C CA . GLU A 1 96 ? -11.079 7.311 2.991 1.00 90.56 96 GLU A CA 1
ATOM 798 C C . GLU A 1 96 ? -12.176 6.807 3.928 1.00 90.56 96 GLU A C 1
ATOM 800 O O . GLU A 1 96 ? -13.039 6.023 3.534 1.00 90.56 96 GLU A O 1
ATOM 805 N N . TYR A 1 97 ? -12.135 7.253 5.180 1.00 89.62 97 TYR A N 1
ATOM 806 C CA . TYR A 1 97 ? -13.116 6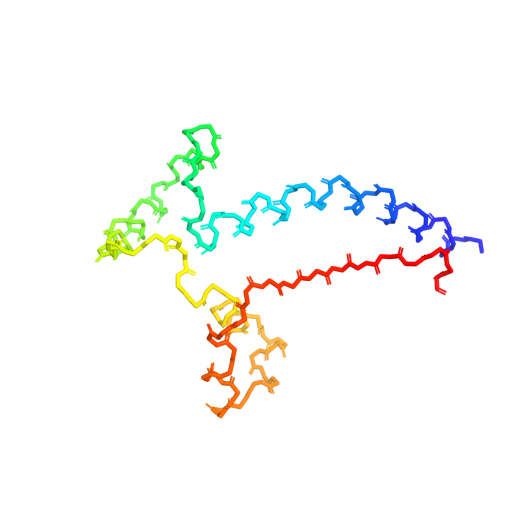.865 6.182 1.00 89.62 97 TYR A CA 1
ATOM 807 C C . TYR A 1 97 ? -14.160 7.969 6.355 1.00 89.62 97 TYR A C 1
ATOM 809 O O . TYR A 1 97 ? -13.853 9.075 6.805 1.00 89.62 97 TYR A O 1
ATOM 817 N N . THR A 1 98 ? -15.416 7.652 6.057 1.00 90.50 98 THR A N 1
ATOM 818 C CA . THR A 1 98 ? -16.546 8.581 6.179 1.00 90.50 98 THR A CA 1
ATOM 819 C C . THR A 1 98 ? -17.015 8.747 7.622 1.00 90.50 98 THR A C 1
ATOM 821 O O . THR A 1 98 ? -16.770 7.901 8.476 1.00 90.50 98 THR A O 1
ATOM 824 N N . GLU A 1 99 ? -17.724 9.838 7.928 1.00 83.12 99 GLU A N 1
ATOM 825 C CA . GLU A 1 99 ? -18.208 10.108 9.292 1.00 83.12 99 GLU A CA 1
ATOM 826 C C . GLU A 1 99 ? -19.174 9.032 9.813 1.00 83.12 99 GLU A C 1
ATOM 828 O O . GLU A 1 99 ? -19.109 8.654 10.986 1.00 83.12 99 GLU A O 1
ATOM 833 N N . ASN A 1 100 ? -20.015 8.499 8.925 1.00 79.12 100 ASN A N 1
ATOM 834 C CA . ASN A 1 100 ? -20.879 7.366 9.223 1.00 79.12 100 ASN A CA 1
ATOM 835 C C . ASN A 1 100 ? -20.139 6.048 8.922 1.00 79.12 100 ASN A C 1
ATOM 837 O O . ASN A 1 100 ? -19.566 5.953 7.830 1.00 79.12 100 ASN A O 1
ATOM 841 N N . PRO A 1 101 ? -20.132 5.081 9.865 1.00 72.44 101 PRO A N 1
ATOM 842 C CA . PRO A 1 101 ? -19.659 3.717 9.628 1.00 72.44 101 PRO A CA 1
ATOM 843 C C . PRO A 1 101 ? -20.551 2.948 8.651 1.00 72.44 101 PRO A C 1
ATOM 845 O O . PRO A 1 101 ? -21.769 3.251 8.602 1.00 72.44 101 PRO A O 1
#

Foldseek 3Di:
DVVLVVLVVVQVVLVVVVVVQVVLLCQQQLVDPDDPVRDPPDPVVVVVVCVVVVPDPDGHHFLVVVVVQCPDPVSVVVDDPVCSVVSSPDRHDGDDRDNPD

Sequence (101 aa):
QFFKELHALERRYSTDFSKLYEKRNEIIQGEREPEEQEKAEEDDVLKDIAVKMSCSDQPGVASFWLTVFRHSSTLNDMMRPYDEPILEHLQDIKIEYTENP

Organism: Lygus hesperus (NCBI:txid30085)